Protein AF-A0A7S3UM96-F1 (afdb_monomer_lite)

pLDDT: mean 74.79, std 19.79, range [37.34, 98.06]

Structure (mmCIF, N/CA/C/O backbone):
data_AF-A0A7S3UM96-F1
#
_entry.id   AF-A0A7S3UM96-F1
#
loop_
_atom_site.group_PDB
_atom_site.id
_atom_site.type_symbol
_atom_site.label_atom_id
_atom_site.label_alt_id
_atom_site.label_comp_id
_atom_site.label_asym_id
_atom_site.label_entity_id
_atom_site.label_seq_id
_atom_site.pdbx_PDB_ins_code
_atom_site.Cartn_x
_atom_site.Cartn_y
_atom_site.Cartn_z
_atom_site.occupancy
_atom_site.B_iso_or_equiv
_atom_site.auth_seq_id
_atom_site.auth_comp_id
_atom_site.auth_asym_id
_atom_site.auth_atom_id
_atom_site.pdbx_PDB_model_num
ATOM 1 N N . LEU A 1 1 ? 2.848 7.828 3.012 1.00 68.12 1 LEU A N 1
ATOM 2 C CA . LEU A 1 1 ? 1.501 7.394 2.587 1.00 68.12 1 LEU A CA 1
ATOM 3 C C . LEU A 1 1 ? 0.809 6.607 3.700 1.00 68.12 1 LEU A C 1
ATOM 5 O O . LEU A 1 1 ? -0.073 7.178 4.318 1.00 68.12 1 LEU A O 1
ATOM 9 N N . LEU A 1 2 ? 1.304 5.432 4.119 1.00 83.88 2 LEU A N 1
ATOM 10 C CA . LEU A 1 2 ? 0.701 4.667 5.237 1.00 83.88 2 LEU A CA 1
ATOM 11 C C . LEU A 1 2 ? 0.618 5.413 6.581 1.00 83.88 2 LEU A C 1
ATOM 13 O O . LEU A 1 2 ? -0.346 5.234 7.316 1.00 83.88 2 LEU A O 1
ATOM 17 N N . LYS A 1 3 ? 1.593 6.286 6.880 1.00 81.50 3 LYS A N 1
ATOM 18 C CA . LYS A 1 3 ? 1.591 7.120 8.093 1.00 81.50 3 LYS A CA 1
ATOM 19 C C . LYS A 1 3 ? 0.275 7.897 8.235 1.00 81.50 3 LYS A C 1
ATOM 21 O O . LYS A 1 3 ? -0.296 7.913 9.307 1.00 81.50 3 LYS A O 1
ATOM 26 N N . HIS A 1 4 ? -0.252 8.469 7.155 1.00 78.31 4 HIS A N 1
ATOM 27 C CA . HIS A 1 4 ? -1.483 9.255 7.219 1.00 78.31 4 HIS A CA 1
ATOM 28 C C . HIS A 1 4 ? -2.691 8.419 7.666 1.00 78.31 4 HIS A C 1
ATOM 30 O O . HIS A 1 4 ? -3.431 8.850 8.538 1.00 78.31 4 HIS A O 1
ATOM 36 N N . VAL A 1 5 ? -2.832 7.197 7.141 1.00 83.50 5 VAL A N 1
ATOM 37 C CA . VAL A 1 5 ? -3.940 6.291 7.487 1.00 83.50 5 VAL A CA 1
ATOM 38 C C . VAL A 1 5 ? -3.871 5.855 8.955 1.00 83.50 5 VAL A C 1
ATOM 40 O O . VAL A 1 5 ? -4.886 5.858 9.641 1.00 83.50 5 VAL A O 1
ATOM 43 N N . VAL A 1 6 ? -2.672 5.542 9.465 1.00 83.88 6 VAL A N 1
ATOM 44 C CA . VAL A 1 6 ? -2.489 5.194 10.888 1.00 83.88 6 VAL A CA 1
ATOM 45 C C . VAL A 1 6 ? -2.828 6.379 11.789 1.00 83.88 6 VAL A C 1
ATOM 47 O O . VAL A 1 6 ? -3.555 6.221 12.762 1.00 83.88 6 VAL A O 1
ATOM 50 N N . TYR A 1 7 ? -2.322 7.571 11.463 1.00 83.94 7 TYR A N 1
ATOM 51 C CA . TYR A 1 7 ? -2.589 8.765 12.262 1.00 83.94 7 TYR A CA 1
ATOM 52 C C . TYR A 1 7 ? -4.071 9.114 12.265 1.00 83.94 7 TYR A C 1
ATOM 54 O O . TYR A 1 7 ? -4.608 9.347 13.337 1.00 83.94 7 TYR A O 1
ATOM 62 N N . GLN A 1 8 ? -4.737 9.075 11.107 1.00 80.19 8 GLN A N 1
ATOM 63 C CA . GLN A 1 8 ? -6.181 9.275 11.034 1.00 80.19 8 GLN A CA 1
ATOM 64 C C . GLN A 1 8 ? -6.915 8.305 11.954 1.00 80.19 8 GLN A C 1
ATOM 66 O O . GLN A 1 8 ? -7.746 8.750 12.737 1.00 80.19 8 GLN A O 1
ATOM 71 N N . GLY A 1 9 ? -6.549 7.022 11.935 1.00 79.19 9 GLY A N 1
ATOM 72 C CA . GLY A 1 9 ? -7.135 6.023 12.821 1.00 79.19 9 GLY A CA 1
ATOM 73 C C . GLY A 1 9 ? -6.965 6.325 14.311 1.00 79.19 9 GLY A C 1
ATOM 74 O O . GLY A 1 9 ? -7.928 6.232 15.061 1.00 79.19 9 GLY A O 1
ATOM 75 N N . LEU A 1 10 ? -5.775 6.770 14.723 1.00 78.62 10 LEU A N 1
ATOM 76 C CA . LEU A 1 10 ? -5.482 7.137 16.116 1.00 78.62 10 LEU A CA 1
ATOM 77 C C . LEU A 1 10 ? -6.147 8.450 16.553 1.00 78.62 10 LEU A C 1
ATOM 79 O O . LEU A 1 10 ? -6.445 8.630 17.729 1.00 78.62 10 LEU A O 1
ATOM 83 N N . THR A 1 11 ? -6.347 9.388 15.626 1.00 80.06 11 THR A N 1
ATOM 84 C CA . THR A 1 11 ? -6.968 10.693 15.908 1.00 80.06 11 THR A CA 1
ATOM 85 C C . THR A 1 11 ? -8.480 10.694 15.718 1.00 80.06 11 THR A C 1
ATOM 87 O O . THR A 1 11 ? -9.122 11.696 16.026 1.00 80.06 11 THR A O 1
ATOM 90 N N . THR A 1 12 ? -9.052 9.620 15.162 1.00 77.62 12 THR A N 1
ATOM 91 C CA . THR A 1 12 ? -10.493 9.544 14.921 1.00 77.62 12 THR A CA 1
ATOM 92 C C . THR A 1 12 ? -11.190 9.480 16.276 1.00 77.62 12 THR A C 1
ATOM 94 O O . THR A 1 12 ? -10.949 8.533 17.025 1.00 77.62 12 THR A O 1
ATOM 97 N N . PRO A 1 13 ? -12.031 10.471 16.622 1.00 78.50 13 PRO A N 1
ATOM 98 C CA . PRO A 1 13 ? -12.755 10.440 17.880 1.00 78.50 13 PRO A CA 1
ATOM 99 C C . PRO A 1 13 ? -13.667 9.214 17.911 1.00 78.50 13 PRO A C 1
ATOM 101 O O . PRO A 1 13 ? -14.202 8.797 16.878 1.00 78.50 13 PRO A O 1
ATOM 104 N N . LEU A 1 14 ? -13.860 8.649 19.103 1.00 78.44 14 LEU A N 1
ATOM 105 C CA . LEU A 1 14 ? -14.824 7.572 19.268 1.00 78.44 14 LEU A CA 1
ATOM 106 C C . LEU A 1 14 ? -16.209 8.020 18.783 1.00 78.44 14 LEU A C 1
ATOM 108 O O . LEU A 1 14 ? -16.583 9.184 18.984 1.00 78.44 14 LEU A O 1
ATOM 112 N N . PRO A 1 15 ? -16.989 7.117 18.163 1.00 82.25 15 PRO A N 1
ATOM 113 C CA . PRO A 1 15 ? -18.374 7.423 17.855 1.00 82.25 15 PRO A CA 1
ATOM 114 C C . PRO A 1 15 ? -19.107 7.783 19.151 1.00 82.25 15 PRO A C 1
ATOM 116 O O . PRO A 1 15 ? -18.826 7.218 20.206 1.00 82.25 15 PRO A O 1
ATOM 119 N N . ARG A 1 16 ? -20.054 8.722 19.075 1.00 81.69 16 ARG A N 1
ATOM 120 C CA . ARG A 1 16 ? -20.683 9.370 20.242 1.00 81.69 16 ARG A CA 1
ATOM 121 C C . ARG A 1 16 ? -21.266 8.388 21.268 1.00 81.69 16 ARG A C 1
ATOM 123 O O . ARG A 1 16 ? -21.291 8.694 22.458 1.00 81.69 16 ARG A O 1
ATOM 130 N N . GLN A 1 17 ? -21.733 7.239 20.798 1.00 88.50 17 GLN A N 1
ATOM 131 C CA . GLN A 1 17 ? -22.339 6.177 21.593 1.00 88.50 17 GLN A CA 1
ATOM 132 C C . GLN A 1 17 ? -21.330 5.259 22.310 1.00 88.50 17 GLN A C 1
ATOM 134 O O . GLN A 1 17 ? -21.721 4.586 23.260 1.00 88.50 17 GLN A O 1
ATOM 139 N N . TRP A 1 18 ? -20.046 5.265 21.931 1.00 89.88 18 TRP A N 1
ATOM 140 C CA . TRP A 1 18 ? -18.996 4.446 22.549 1.00 89.88 18 TRP A CA 1
ATOM 141 C C . TRP A 1 18 ? -18.139 5.259 23.520 1.00 89.88 18 TRP A C 1
ATOM 143 O O . TRP A 1 18 ? -17.719 6.374 23.203 1.00 89.88 18 TRP A O 1
ATOM 153 N N . LYS A 1 19 ? -17.811 4.691 24.686 1.00 89.06 19 LYS A N 1
ATOM 154 C CA . LYS A 1 19 ? -16.799 5.268 25.589 1.00 89.06 19 LYS A CA 1
ATOM 155 C C . LYS A 1 19 ? -15.857 4.198 26.136 1.00 89.06 19 LYS A C 1
ATOM 157 O O . LYS A 1 19 ? -16.291 3.060 26.307 1.00 89.06 19 LYS A O 1
ATOM 162 N N . PRO A 1 20 ? -14.596 4.558 26.431 1.00 90.81 20 PRO A N 1
ATOM 163 C CA . PRO A 1 20 ? -13.702 3.691 27.179 1.00 90.81 20 PRO A CA 1
ATOM 164 C C . PRO A 1 20 ? -14.161 3.586 28.640 1.00 90.81 20 PRO A C 1
ATOM 166 O O . PRO A 1 20 ? -14.500 4.589 29.274 1.00 90.81 20 PRO A O 1
ATOM 169 N N . CYS A 1 21 ? -14.152 2.370 29.161 1.00 90.56 21 CYS A N 1
ATOM 170 C CA . CYS A 1 21 ? -14.393 2.017 30.550 1.00 90.56 21 CYS A CA 1
ATOM 171 C C . CYS A 1 21 ? -13.228 1.154 31.043 1.00 90.56 21 CYS A C 1
ATOM 173 O O . CYS A 1 21 ? -12.590 0.464 30.253 1.00 90.56 21 CYS A O 1
ATOM 175 N N . GLU A 1 22 ? -12.945 1.207 32.339 1.00 95.31 22 GLU A N 1
ATOM 176 C CA . GLU A 1 22 ? -11.854 0.455 32.961 1.00 95.31 22 GLU A CA 1
ATOM 177 C C . GLU A 1 22 ? -12.432 -0.685 33.809 1.00 95.31 22 GLU A C 1
ATOM 179 O O . GLU A 1 22 ? -13.438 -0.501 34.505 1.00 95.31 22 GLU A O 1
ATOM 184 N N . THR A 1 23 ? -11.835 -1.872 33.721 1.00 93.25 23 THR A N 1
ATOM 185 C CA . THR A 1 23 ? -12.156 -3.011 34.590 1.00 93.25 23 THR A CA 1
ATOM 186 C C . THR A 1 23 ? -11.472 -2.861 35.952 1.00 93.25 23 THR A C 1
ATOM 188 O O . THR A 1 23 ? -10.605 -2.014 36.145 1.00 93.25 23 THR A O 1
ATOM 191 N N . GLN A 1 24 ? -11.839 -3.700 36.927 1.00 93.19 24 GLN A N 1
ATOM 192 C CA . GLN A 1 24 ? -11.176 -3.706 38.243 1.00 93.19 24 GLN A CA 1
ATOM 193 C C . GLN A 1 24 ? -9.684 -4.065 38.161 1.00 93.19 24 GLN A C 1
ATOM 195 O O . GLN A 1 24 ? -8.915 -3.673 39.035 1.00 93.19 24 GLN A O 1
ATOM 200 N N . ASP A 1 25 ? -9.287 -4.764 37.098 1.00 93.62 25 ASP A N 1
ATOM 201 C CA . ASP A 1 25 ? -7.910 -5.174 36.828 1.00 93.62 25 ASP A CA 1
ATOM 202 C C . ASP A 1 25 ? -7.096 -4.088 36.095 1.00 93.62 25 ASP A C 1
ATOM 204 O O . ASP A 1 25 ? -5.909 -4.276 35.827 1.00 93.62 25 ASP A O 1
ATOM 208 N N . GLY A 1 26 ? -7.714 -2.941 35.781 1.00 92.44 26 GLY A N 1
ATOM 209 C CA . GLY A 1 26 ? -7.080 -1.828 35.070 1.00 92.44 26 GLY A CA 1
ATOM 210 C C . GLY A 1 26 ? -7.083 -1.963 33.544 1.00 92.44 26 GLY A C 1
ATOM 211 O O . GLY A 1 26 ? -6.363 -1.238 32.855 1.00 92.44 26 GLY A O 1
ATOM 212 N N . GLU A 1 27 ? -7.862 -2.893 32.987 1.00 92.25 27 GLU A N 1
ATOM 213 C CA . GLU A 1 27 ? -7.961 -3.081 31.538 1.00 92.25 27 GLU A CA 1
ATOM 214 C C . GLU A 1 27 ? -9.019 -2.152 30.937 1.00 92.25 27 GLU A C 1
ATOM 216 O O . GLU A 1 27 ? -10.114 -1.994 31.477 1.00 92.25 27 GLU A O 1
ATOM 221 N N . ILE A 1 28 ? -8.710 -1.548 29.788 1.00 91.62 28 ILE A N 1
ATOM 222 C CA . ILE A 1 28 ? -9.641 -0.664 29.081 1.00 91.62 28 ILE A CA 1
ATOM 223 C C . ILE A 1 28 ? -10.476 -1.487 28.100 1.00 91.62 28 ILE A C 1
ATOM 225 O O . ILE A 1 28 ? -9.932 -2.167 27.232 1.00 91.62 28 ILE A O 1
ATOM 229 N N . PHE A 1 29 ? -11.796 -1.352 28.189 1.00 91.38 29 PHE A N 1
ATOM 230 C CA . PHE A 1 29 ? -12.755 -1.867 27.215 1.00 91.38 29 PHE A CA 1
ATOM 231 C C . PHE A 1 29 ? -13.662 -0.738 26.715 1.00 91.38 29 PHE A C 1
ATOM 233 O O . PHE A 1 29 ? -13.786 0.310 27.347 1.00 91.38 29 PHE A O 1
ATOM 240 N N . TYR A 1 30 ? -14.312 -0.929 25.573 1.00 91.00 30 TYR A N 1
ATOM 241 C CA . TYR A 1 30 ? -15.216 0.055 24.985 1.00 91.00 30 TYR A CA 1
ATOM 242 C C . TYR A 1 30 ? -16.665 -0.386 25.152 1.00 91.00 30 TYR A C 1
ATOM 244 O O . TYR A 1 30 ? -17.041 -1.482 24.739 1.00 91.00 30 TYR A O 1
ATOM 252 N N . PHE A 1 31 ? -17.492 0.481 25.732 1.00 91.62 31 PHE A N 1
ATOM 253 C CA . PHE A 1 31 ? -18.908 0.217 25.974 1.00 91.62 31 PHE A CA 1
ATOM 254 C C . PHE A 1 31 ? -19.799 1.152 25.158 1.00 91.62 31 PHE A C 1
ATOM 256 O O . PHE A 1 31 ? -19.567 2.366 25.119 1.00 91.62 31 PHE A O 1
ATOM 263 N N . ASN A 1 32 ? -20.826 0.587 24.526 1.00 91.88 32 ASN A N 1
ATOM 264 C CA . ASN A 1 32 ? -21.858 1.310 23.802 1.00 91.88 32 ASN A CA 1
ATOM 265 C C . ASN A 1 32 ? -23.055 1.591 24.721 1.00 91.88 32 ASN A C 1
ATOM 267 O O . ASN A 1 32 ? -23.774 0.679 25.125 1.00 91.88 32 ASN A O 1
ATOM 271 N N . PHE A 1 33 ? -23.303 2.866 25.017 1.00 88.69 33 PHE A N 1
ATOM 272 C CA . PHE A 1 33 ? -24.374 3.286 25.929 1.00 88.69 33 PHE A CA 1
ATOM 273 C C . PHE A 1 33 ? -25.775 3.222 25.314 1.00 88.69 33 PHE A C 1
ATOM 275 O O . PHE A 1 33 ? -26.754 3.284 26.054 1.00 88.69 33 PHE A O 1
ATOM 282 N N . GLU A 1 34 ? -25.888 3.118 23.988 1.00 91.12 34 GLU A N 1
ATOM 283 C CA . GLU A 1 34 ? -27.180 2.980 23.308 1.00 91.12 34 GLU A CA 1
ATOM 284 C C . GLU A 1 34 ? -27.600 1.514 23.174 1.00 91.12 34 GLU A C 1
ATOM 286 O O . GLU A 1 34 ? -28.764 1.195 23.405 1.00 91.12 34 GLU A O 1
ATOM 291 N N . THR A 1 35 ? -26.670 0.619 22.817 1.00 91.69 35 THR A N 1
ATOM 292 C CA . THR A 1 35 ? -26.978 -0.805 22.575 1.00 91.69 35 THR A CA 1
ATOM 293 C C . THR A 1 35 ? -26.715 -1.702 23.782 1.00 91.69 35 THR A C 1
ATOM 295 O O . THR A 1 35 ? -27.259 -2.801 23.852 1.00 91.69 35 THR A O 1
ATOM 298 N N . GLY A 1 36 ? -25.900 -1.248 24.738 1.00 91.94 36 GLY A N 1
ATOM 299 C CA . GLY A 1 36 ? -25.444 -2.060 25.865 1.00 91.94 36 GLY A CA 1
ATOM 300 C C . GLY A 1 36 ? -24.339 -3.059 25.506 1.00 91.94 36 GLY A C 1
ATOM 301 O O . GLY A 1 36 ? -24.046 -3.953 26.297 1.00 91.94 36 GLY A O 1
ATOM 302 N N . GLU A 1 37 ? -23.735 -2.944 24.321 1.00 91.81 37 GLU A N 1
ATOM 303 C CA . GLU A 1 37 ? -22.655 -3.826 23.874 1.00 91.81 37 GLU A CA 1
ATOM 304 C C . GLU A 1 37 ? -21.295 -3.397 24.436 1.00 91.81 37 GLU A C 1
ATOM 306 O O . GLU A 1 37 ? -20.996 -2.209 24.559 1.00 91.81 37 GLU A O 1
ATOM 311 N N . SER A 1 38 ? -20.432 -4.371 24.720 1.00 92.50 38 SER A N 1
ATOM 312 C CA . SER A 1 38 ? -19.044 -4.154 25.134 1.00 92.50 38 SER A CA 1
ATOM 313 C C . SER A 1 38 ? -18.087 -4.855 24.178 1.00 92.50 38 SER A C 1
ATOM 315 O O . SER A 1 38 ? -18.280 -6.033 23.872 1.00 92.50 38 SER A O 1
ATOM 317 N N . ILE A 1 39 ? -17.033 -4.164 23.757 1.00 92.12 39 ILE A N 1
ATOM 318 C CA . ILE A 1 39 ? -15.970 -4.710 22.910 1.00 92.12 39 ILE A CA 1
ATOM 319 C C . ILE A 1 39 ? -14.601 -4.375 23.501 1.00 92.12 39 ILE A C 1
ATOM 321 O O . ILE A 1 39 ? -14.431 -3.365 24.179 1.00 92.12 39 ILE A O 1
ATOM 325 N N . TRP A 1 40 ? -13.623 -5.232 23.234 1.00 90.56 40 TRP A N 1
ATOM 326 C CA . TRP A 1 40 ? -12.246 -5.059 23.705 1.00 90.56 40 TRP A CA 1
ATOM 327 C C . TRP A 1 40 ? -11.384 -4.274 22.711 1.00 90.56 40 TRP A C 1
ATOM 329 O O . TRP A 1 40 ? -10.520 -3.502 23.110 1.00 90.56 40 TRP A O 1
ATOM 339 N N . ASP A 1 41 ? -11.652 -4.431 21.414 1.00 86.75 41 ASP A N 1
ATOM 340 C CA . ASP A 1 41 ? -11.007 -3.659 20.352 1.00 86.75 41 ASP A CA 1
ATOM 341 C C . ASP A 1 41 ? -11.696 -2.302 20.152 1.00 86.75 41 ASP A C 1
ATOM 343 O O . ASP A 1 41 ? -12.894 -2.155 20.394 1.00 86.75 41 ASP A O 1
ATOM 347 N N . HIS A 1 42 ? -10.970 -1.301 19.648 1.00 82.25 42 HIS A N 1
ATOM 348 C CA . HIS A 1 42 ? -11.572 -0.004 19.344 1.00 82.25 42 HIS A CA 1
ATOM 349 C C . HIS A 1 42 ? -12.587 -0.144 18.188 1.00 82.25 42 HIS A C 1
ATOM 351 O O . HIS A 1 42 ? -12.278 -0.780 17.176 1.00 82.25 42 HIS A O 1
ATOM 357 N N . PRO A 1 43 ? -13.782 0.477 18.260 1.00 83.38 43 PRO A N 1
ATOM 358 C CA . PRO A 1 43 ? -14.852 0.270 17.274 1.00 83.38 43 PRO A CA 1
ATOM 359 C C . PRO A 1 43 ? -14.445 0.617 15.831 1.00 83.38 43 PRO A C 1
ATOM 361 O O . PRO A 1 43 ? -14.969 0.037 14.883 1.00 83.38 43 PRO A O 1
ATOM 364 N N . ASN A 1 44 ? -13.463 1.507 15.652 1.00 83.19 44 ASN A N 1
ATOM 365 C CA . ASN A 1 44 ? -12.961 1.896 14.329 1.00 83.19 44 ASN A CA 1
ATOM 366 C C . ASN A 1 44 ? -11.738 1.077 13.863 1.00 83.19 44 ASN A C 1
ATOM 368 O O . ASN A 1 44 ? -11.266 1.274 12.742 1.00 83.19 44 ASN A O 1
ATOM 372 N N . ASP A 1 45 ? -11.202 0.156 14.673 1.00 84.44 45 ASP A N 1
ATOM 373 C CA . ASP A 1 45 ? -9.971 -0.577 14.331 1.00 84.44 45 ASP A CA 1
ATOM 374 C C . ASP A 1 45 ? -10.117 -1.429 13.074 1.00 84.44 45 ASP A C 1
ATOM 376 O O . ASP A 1 45 ? -9.182 -1.526 12.275 1.00 84.44 45 ASP A O 1
ATOM 380 N N . LEU A 1 46 ? -11.290 -2.031 12.865 1.00 84.25 46 LEU A N 1
ATOM 381 C CA . LEU A 1 46 ? -11.571 -2.817 11.663 1.00 84.25 46 LEU A CA 1
ATOM 382 C C . LEU A 1 46 ? -11.494 -1.953 10.399 1.00 84.25 46 LEU A C 1
ATOM 384 O O . LEU A 1 46 ? -10.882 -2.356 9.406 1.00 84.25 46 LEU A O 1
ATOM 388 N N . GLU A 1 47 ? -12.050 -0.744 10.444 1.00 85.50 47 GLU A N 1
ATOM 389 C CA . GLU A 1 47 ? -12.029 0.187 9.316 1.00 85.50 47 GLU A CA 1
ATOM 390 C C . GLU A 1 47 ? -10.613 0.704 9.036 1.00 85.50 47 GLU A C 1
ATOM 392 O O . GLU A 1 47 ? -10.183 0.780 7.876 1.00 85.50 47 GLU A O 1
ATOM 397 N N . ILE A 1 48 ? -9.850 1.002 10.089 1.00 85.69 48 ILE A N 1
ATOM 398 C CA . ILE A 1 48 ? -8.455 1.439 9.977 1.00 85.69 48 ILE A CA 1
ATOM 399 C C . ILE A 1 48 ? -7.610 0.321 9.360 1.00 85.69 48 ILE A C 1
ATOM 401 O O . ILE A 1 48 ? -6.878 0.567 8.398 1.00 85.69 48 ILE A O 1
ATOM 405 N N . LYS A 1 49 ? -7.752 -0.924 9.837 1.00 87.88 49 LYS A N 1
ATOM 406 C CA . LYS A 1 49 ? -7.071 -2.104 9.273 1.00 87.88 49 LYS A CA 1
ATOM 407 C C . LYS A 1 49 ? -7.420 -2.294 7.793 1.00 87.88 49 LYS A C 1
ATOM 409 O O . LYS A 1 49 ? -6.515 -2.460 6.973 1.00 87.88 49 LYS A O 1
ATOM 414 N N . ALA A 1 50 ? -8.698 -2.192 7.426 1.00 90.06 50 ALA A N 1
ATOM 415 C CA . ALA A 1 50 ? -9.138 -2.297 6.034 1.00 90.06 50 ALA A CA 1
ATOM 416 C C . ALA A 1 50 ? -8.580 -1.166 5.150 1.00 90.06 50 ALA A C 1
ATOM 418 O O . ALA A 1 50 ? -8.201 -1.391 3.998 1.00 90.06 50 ALA A O 1
ATOM 419 N N . SER A 1 51 ? -8.508 0.058 5.673 1.00 88.88 51 SER A N 1
ATOM 420 C CA . SER A 1 51 ? -7.919 1.209 4.975 1.00 88.88 51 SER A CA 1
ATOM 421 C C . SER A 1 51 ? -6.410 1.049 4.781 1.00 88.88 51 SER A C 1
ATOM 423 O O . SER A 1 51 ? -5.892 1.329 3.699 1.00 88.88 51 SER A O 1
ATOM 425 N N . LEU A 1 52 ? -5.706 0.531 5.792 1.00 90.75 52 LEU A N 1
ATOM 426 C CA . LEU A 1 52 ? -4.278 0.228 5.707 1.00 90.75 52 LEU A CA 1
ATOM 427 C C . LEU A 1 52 ? -3.988 -0.852 4.671 1.00 90.75 52 LEU A C 1
ATOM 429 O O . LEU A 1 52 ? -3.026 -0.719 3.915 1.00 90.75 52 LEU A O 1
ATOM 433 N N . GLU A 1 53 ? -4.800 -1.904 4.617 1.00 92.31 53 GLU A N 1
ATOM 434 C CA . GLU A 1 53 ? -4.593 -2.980 3.652 1.00 92.31 53 GLU A CA 1
ATOM 435 C C . GLU A 1 53 ? -4.843 -2.508 2.216 1.00 92.31 53 GLU A C 1
ATOM 437 O O . GLU A 1 53 ? -4.019 -2.772 1.337 1.00 92.31 53 GLU A O 1
ATOM 442 N N . ARG A 1 54 ? -5.894 -1.708 1.992 1.00 93.50 54 ARG A N 1
ATOM 443 C CA . ARG A 1 54 ? -6.130 -1.047 0.698 1.00 93.50 54 ARG A CA 1
ATOM 444 C C . ARG A 1 54 ? -4.935 -0.196 0.280 1.00 93.50 54 ARG A C 1
ATOM 446 O O . ARG A 1 54 ? -4.432 -0.361 -0.827 1.00 93.50 54 ARG A O 1
ATOM 453 N N . GLU A 1 55 ? -4.427 0.651 1.170 1.00 93.31 55 GLU A N 1
ATOM 454 C CA . GLU A 1 55 ? -3.276 1.509 0.865 1.00 93.31 55 GLU A CA 1
ATOM 455 C C . GLU A 1 55 ? -1.981 0.703 0.641 1.00 93.31 55 GLU A C 1
ATOM 457 O O . GLU A 1 55 ? -1.134 1.048 -0.184 1.00 93.31 55 GLU A O 1
ATOM 462 N N . ARG A 1 56 ? -1.803 -0.428 1.330 1.00 94.19 56 ARG A N 1
ATOM 463 C CA . ARG A 1 56 ? -0.689 -1.347 1.047 1.00 94.19 56 ARG A CA 1
ATOM 464 C C . ARG A 1 56 ? -0.820 -1.987 -0.328 1.00 94.19 56 ARG A C 1
ATOM 466 O O . ARG A 1 56 ? 0.204 -2.205 -0.982 1.00 94.19 56 ARG A O 1
ATOM 473 N N . GLN A 1 57 ? -2.038 -2.322 -0.743 1.00 95.81 57 GLN A N 1
ATOM 474 C CA . GLN A 1 57 ? -2.299 -2.907 -2.050 1.00 95.81 57 GLN A CA 1
ATOM 475 C C . GLN A 1 57 ? -2.049 -1.889 -3.169 1.00 95.81 57 GLN A C 1
ATOM 477 O O . GLN A 1 57 ? -1.303 -2.197 -4.095 1.00 95.81 57 GLN A O 1
ATOM 482 N N . THR A 1 58 ? -2.522 -0.645 -3.034 1.00 95.50 58 THR A N 1
ATOM 483 C CA . THR A 1 58 ? -2.262 0.418 -4.027 1.00 95.50 58 THR A CA 1
ATOM 484 C C . THR A 1 58 ? -0.763 0.673 -4.212 1.00 95.50 58 THR A C 1
ATOM 486 O O . THR A 1 58 ? -0.280 0.795 -5.341 1.00 95.50 58 THR A O 1
ATOM 489 N N . ILE A 1 59 ? 0.012 0.690 -3.120 1.00 95.38 59 ILE A N 1
ATOM 490 C CA . ILE A 1 59 ? 1.475 0.829 -3.177 1.00 95.38 59 ILE A CA 1
ATOM 491 C C . ILE A 1 59 ? 2.121 -0.367 -3.892 1.00 95.38 59 ILE A C 1
ATOM 493 O O . ILE A 1 59 ? 3.049 -0.174 -4.686 1.00 95.38 59 ILE A O 1
ATOM 497 N N . ARG A 1 60 ? 1.661 -1.596 -3.616 1.00 96.06 60 ARG A N 1
ATOM 498 C CA . ARG A 1 60 ? 2.139 -2.813 -4.294 1.00 96.06 60 ARG A CA 1
ATOM 499 C C . ARG A 1 60 ? 1.861 -2.757 -5.794 1.00 96.06 60 ARG A C 1
ATOM 501 O O . ARG A 1 60 ? 2.793 -2.949 -6.576 1.00 96.06 60 ARG A O 1
ATOM 508 N N . ASP A 1 61 ? 0.638 -2.419 -6.180 1.00 96.81 61 ASP A N 1
ATOM 509 C CA . ASP A 1 61 ? 0.212 -2.353 -7.579 1.00 96.81 61 ASP A CA 1
ATOM 510 C C . ASP A 1 61 ? 0.979 -1.275 -8.347 1.00 96.81 61 ASP A C 1
ATOM 512 O O . ASP A 1 61 ? 1.489 -1.531 -9.440 1.00 96.81 61 ASP A O 1
ATOM 516 N N . ARG A 1 62 ? 1.167 -0.092 -7.745 1.00 96.38 62 ARG A N 1
ATOM 517 C CA . ARG A 1 62 ? 1.952 0.988 -8.358 1.00 96.38 62 ARG A CA 1
ATOM 518 C C . ARG A 1 62 ? 3.395 0.562 -8.619 1.00 96.38 62 ARG A C 1
ATOM 520 O O . ARG A 1 62 ? 3.907 0.764 -9.718 1.00 96.38 62 ARG A O 1
ATOM 527 N N . ARG A 1 63 ? 4.039 -0.076 -7.635 1.00 96.94 63 ARG A N 1
ATOM 528 C CA . ARG A 1 63 ? 5.408 -0.603 -7.781 1.00 96.94 63 ARG A CA 1
ATOM 529 C C . ARG A 1 63 ? 5.486 -1.702 -8.840 1.00 96.94 63 ARG A C 1
ATOM 531 O O . ARG A 1 63 ? 6.464 -1.762 -9.584 1.00 96.94 63 ARG A O 1
ATOM 538 N N . ALA A 1 64 ? 4.487 -2.580 -8.912 1.00 97.69 64 ALA A N 1
ATOM 539 C CA . ALA A 1 64 ? 4.427 -3.620 -9.934 1.00 97.69 64 ALA A CA 1
ATOM 540 C C . ALA A 1 64 ? 4.297 -3.010 -11.339 1.00 97.69 64 ALA A C 1
ATOM 542 O O . ALA A 1 64 ? 5.028 -3.400 -12.249 1.00 97.69 64 ALA A O 1
ATOM 543 N N . GLU A 1 65 ? 3.436 -2.008 -11.510 1.00 98.06 65 GLU A N 1
ATOM 544 C CA . GLU A 1 65 ? 3.255 -1.312 -12.785 1.00 98.06 65 GLU A CA 1
ATOM 545 C C . GLU A 1 65 ? 4.514 -0.541 -13.216 1.00 98.06 65 GLU A C 1
ATOM 547 O O . GLU A 1 65 ? 4.918 -0.609 -14.378 1.00 98.06 65 GLU A O 1
ATOM 552 N N . GLU A 1 66 ? 5.192 0.136 -12.287 1.00 97.94 66 GLU A N 1
ATOM 553 C CA . GLU A 1 66 ? 6.486 0.786 -12.541 1.00 97.94 66 GLU A CA 1
ATOM 554 C C . GLU A 1 66 ? 7.533 -0.222 -13.042 1.00 97.94 66 GLU A C 1
ATOM 556 O O . GLU A 1 66 ? 8.167 0.012 -14.077 1.00 97.94 66 GLU A O 1
ATOM 561 N N . LYS A 1 67 ? 7.647 -1.386 -12.387 1.00 97.69 67 LYS A N 1
ATOM 562 C CA . LYS A 1 67 ? 8.537 -2.475 -12.827 1.00 97.69 67 LYS A CA 1
ATOM 563 C C . LYS A 1 67 ? 8.177 -2.989 -14.222 1.00 97.69 67 LYS A C 1
ATOM 565 O O . LYS A 1 67 ? 9.067 -3.182 -15.050 1.00 97.69 67 LYS A O 1
ATOM 570 N N . ARG A 1 68 ? 6.887 -3.171 -14.528 1.00 98.00 68 ARG A N 1
ATOM 571 C CA . ARG A 1 68 ? 6.423 -3.602 -15.864 1.00 98.00 68 ARG A CA 1
ATOM 572 C C . ARG A 1 68 ? 6.772 -2.573 -16.937 1.00 98.00 68 ARG A C 1
ATOM 574 O O . ARG A 1 68 ? 7.255 -2.944 -18.009 1.00 98.00 68 ARG A O 1
ATOM 581 N N . LYS A 1 69 ? 6.580 -1.281 -16.653 1.00 97.19 69 LYS A N 1
ATOM 582 C CA . LYS A 1 69 ? 6.959 -0.182 -17.556 1.00 97.19 69 LYS A CA 1
ATOM 583 C C . LYS A 1 69 ? 8.464 -0.149 -17.797 1.00 97.19 69 LYS A C 1
ATOM 585 O O . LYS A 1 69 ? 8.873 -0.009 -18.951 1.00 97.19 69 LYS A O 1
ATOM 590 N N . GLN A 1 70 ? 9.268 -0.305 -16.748 1.00 95.88 70 GLN A N 1
ATOM 591 C CA . GLN A 1 70 ? 10.724 -0.374 -16.854 1.00 95.88 70 GLN A CA 1
ATOM 592 C C . GLN A 1 70 ? 11.156 -1.559 -17.721 1.00 95.88 70 GLN A C 1
ATOM 594 O O . GLN A 1 70 ? 11.839 -1.353 -18.722 1.00 95.88 70 GLN A O 1
ATOM 599 N N . HIS A 1 71 ? 10.664 -2.764 -17.427 1.00 96.19 71 HIS A N 1
ATOM 600 C CA . HIS A 1 71 ? 10.978 -3.963 -18.205 1.00 96.19 71 HIS A CA 1
ATOM 601 C C . HIS A 1 71 ? 10.564 -3.828 -19.680 1.00 96.19 71 HIS A C 1
ATOM 603 O O . HIS A 1 71 ? 11.302 -4.208 -20.586 1.00 96.19 71 HIS A O 1
ATOM 609 N N . ARG A 1 72 ? 9.402 -3.221 -19.962 1.00 95.06 72 ARG A N 1
ATOM 610 C CA . ARG A 1 72 ? 8.958 -2.947 -21.339 1.00 95.06 72 ARG A CA 1
ATOM 611 C C . ARG A 1 72 ? 9.882 -1.966 -22.064 1.00 95.06 72 ARG A C 1
ATOM 613 O O . ARG A 1 72 ? 10.117 -2.147 -23.258 1.00 95.06 72 ARG A O 1
ATOM 620 N N . ARG A 1 73 ? 10.370 -0.922 -21.384 1.00 91.62 73 ARG A N 1
ATOM 621 C CA . ARG A 1 73 ? 11.353 0.020 -21.949 1.00 91.62 73 ARG A CA 1
ATOM 622 C C . ARG A 1 73 ? 12.662 -0.700 -22.247 1.00 91.62 73 ARG A C 1
ATOM 624 O O . ARG A 1 73 ? 13.128 -0.639 -23.378 1.00 91.62 73 ARG A O 1
ATOM 631 N N . GLU A 1 74 ? 13.187 -1.449 -21.286 1.00 89.00 74 GLU A N 1
ATOM 632 C CA . GLU A 1 74 ? 14.413 -2.234 -21.437 1.00 89.00 74 GLU A CA 1
ATOM 633 C C . GLU A 1 74 ? 14.317 -3.225 -22.602 1.00 89.00 74 GLU A C 1
ATOM 635 O O . GLU A 1 74 ? 15.164 -3.225 -23.488 1.00 89.00 74 GLU A O 1
ATOM 640 N N . ARG A 1 75 ? 13.216 -3.976 -22.707 1.00 91.31 75 ARG A N 1
ATOM 641 C CA . ARG A 1 75 ? 12.970 -4.868 -23.847 1.00 91.31 75 ARG A CA 1
ATOM 642 C C . ARG A 1 75 ? 12.927 -4.154 -25.197 1.00 91.31 75 ARG A C 1
ATOM 644 O O . ARG A 1 75 ? 13.333 -4.742 -26.197 1.00 91.31 75 ARG A O 1
ATOM 651 N N . ARG A 1 76 ? 12.415 -2.921 -25.252 1.00 86.75 76 ARG A N 1
ATOM 652 C CA . ARG A 1 76 ? 12.446 -2.102 -26.476 1.00 86.75 76 ARG A CA 1
ATOM 653 C C . ARG A 1 76 ? 13.873 -1.687 -26.815 1.00 86.75 76 ARG A C 1
ATOM 655 O O . ARG A 1 76 ? 14.247 -1.809 -27.976 1.00 86.75 76 ARG A O 1
ATOM 662 N N . HIS A 1 77 ? 14.658 -1.269 -25.821 1.00 82.19 77 HIS A N 1
ATOM 663 C CA . HIS A 1 77 ? 16.071 -0.936 -26.008 1.00 82.19 77 HIS A CA 1
ATOM 664 C C . HIS A 1 77 ? 16.882 -2.151 -26.470 1.00 82.19 77 HIS A C 1
ATOM 666 O O . HIS A 1 77 ? 17.589 -2.047 -27.464 1.00 82.19 77 HIS A O 1
ATOM 672 N N . LEU A 1 78 ? 16.709 -3.317 -25.838 1.00 82.00 78 LEU A N 1
ATOM 673 C CA . LEU A 1 78 ? 17.373 -4.560 -26.244 1.00 82.00 78 LEU A CA 1
ATOM 674 C C . LEU A 1 78 ? 16.977 -4.987 -27.663 1.00 82.00 78 LEU A C 1
ATOM 676 O O . LEU A 1 78 ? 17.837 -5.375 -28.447 1.00 82.00 78 LEU A O 1
ATOM 680 N N . ARG A 1 79 ? 15.691 -4.877 -28.029 1.00 83.88 79 ARG A N 1
ATOM 681 C CA . ARG A 1 79 ? 15.232 -5.178 -29.395 1.00 83.88 79 ARG A CA 1
ATOM 682 C C . ARG A 1 79 ? 15.832 -4.216 -30.420 1.00 83.88 79 ARG A C 1
ATOM 684 O O . ARG A 1 79 ? 16.245 -4.667 -31.480 1.00 83.88 79 ARG A O 1
ATOM 691 N N . ALA A 1 80 ? 15.877 -2.919 -30.114 1.00 79.06 80 ALA A N 1
ATOM 692 C CA . ALA A 1 80 ? 16.518 -1.934 -30.978 1.00 79.06 80 ALA A CA 1
ATOM 693 C C . ALA A 1 80 ? 18.012 -2.247 -31.133 1.00 79.06 80 ALA A C 1
ATOM 695 O O . ALA A 1 80 ? 18.477 -2.361 -32.258 1.00 79.06 80 ALA A O 1
ATOM 696 N N . ALA A 1 81 ? 18.733 -2.490 -30.034 1.00 77.19 81 ALA A N 1
ATOM 697 C CA . ALA A 1 81 ? 20.150 -2.851 -30.055 1.00 77.19 81 ALA A CA 1
ATOM 698 C C . ALA A 1 81 ? 20.426 -4.114 -30.889 1.00 77.19 81 ALA A C 1
ATOM 700 O O . ALA A 1 81 ? 21.362 -4.123 -31.683 1.00 77.19 81 ALA A O 1
ATOM 701 N N . ALA A 1 82 ? 19.588 -5.148 -30.770 1.00 77.38 82 ALA A N 1
ATOM 702 C CA . ALA A 1 82 ? 19.713 -6.364 -31.572 1.00 77.38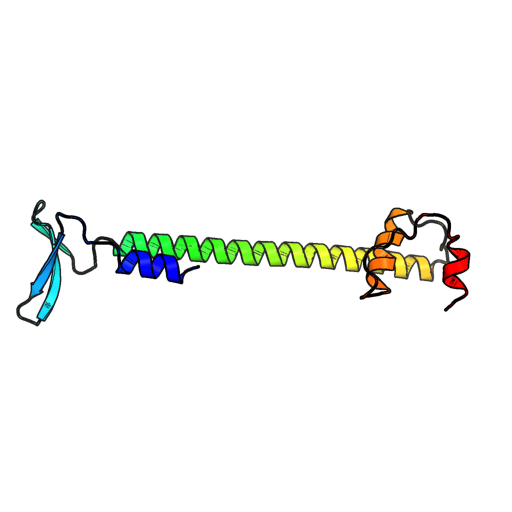 82 ALA A CA 1
ATOM 703 C C . ALA A 1 82 ? 19.593 -6.088 -33.082 1.00 77.38 82 ALA A C 1
ATOM 705 O O . ALA A 1 82 ? 20.393 -6.602 -33.855 1.00 77.38 82 ALA A O 1
ATOM 706 N N . ILE A 1 83 ? 18.650 -5.231 -33.493 1.00 77.38 83 ILE A N 1
ATOM 707 C CA . ILE A 1 83 ? 18.494 -4.817 -34.900 1.00 77.38 83 ILE A CA 1
ATOM 708 C C . ILE A 1 83 ? 19.754 -4.094 -35.409 1.00 77.38 83 ILE A C 1
ATOM 710 O O . ILE A 1 83 ? 20.155 -4.291 -36.552 1.00 77.38 83 ILE A O 1
ATOM 714 N N . LEU A 1 84 ? 20.405 -3.280 -34.570 1.00 70.12 84 LEU A N 1
ATOM 715 C CA . LEU A 1 84 ? 21.645 -2.585 -34.948 1.00 70.12 84 LEU A CA 1
ATOM 716 C C . LEU A 1 84 ? 22.824 -3.535 -35.122 1.00 70.12 84 LEU A C 1
ATOM 718 O O . LEU A 1 84 ? 23.614 -3.369 -36.050 1.00 70.12 84 LEU A O 1
ATOM 722 N N . LEU A 1 85 ? 22.956 -4.502 -34.213 1.00 72.56 85 LEU A N 1
ATOM 723 C CA . LEU A 1 85 ? 24.011 -5.509 -34.282 1.00 72.56 85 LEU A CA 1
ATOM 724 C C . LEU A 1 85 ? 23.867 -6.362 -35.545 1.00 72.56 85 LEU A C 1
ATOM 726 O O . LEU A 1 85 ? 24.865 -6.598 -36.223 1.00 72.56 85 LEU A O 1
ATOM 730 N N . 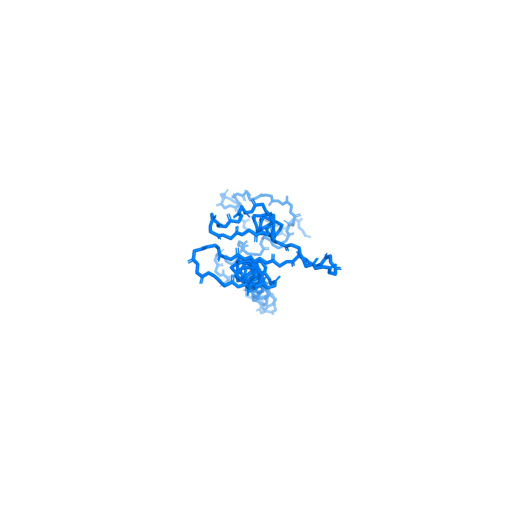ASP A 1 86 ? 22.635 -6.750 -35.885 1.00 72.62 86 ASP A N 1
ATOM 731 C CA . ASP A 1 86 ? 22.327 -7.472 -37.121 1.00 72.62 86 ASP A CA 1
ATOM 732 C C . ASP A 1 86 ? 22.720 -6.643 -38.353 1.00 72.62 86 ASP A C 1
ATOM 734 O O . ASP A 1 86 ? 23.594 -7.057 -39.109 1.00 72.62 86 ASP A O 1
ATOM 738 N N . ALA A 1 87 ? 22.217 -5.411 -38.484 1.00 64.38 87 ALA A N 1
ATOM 739 C CA . ALA A 1 87 ? 22.509 -4.551 -39.635 1.00 64.38 87 ALA A CA 1
ATOM 740 C C . ALA A 1 87 ? 24.006 -4.240 -39.832 1.00 64.38 87 ALA A C 1
ATOM 742 O O . ALA A 1 87 ? 24.464 -4.137 -40.974 1.00 64.38 87 ALA A O 1
ATOM 743 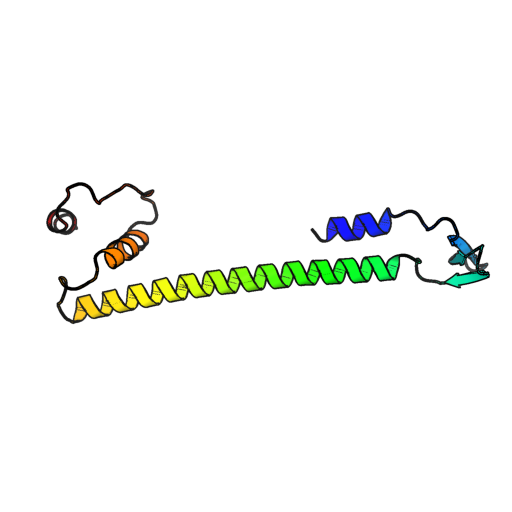N N . ARG A 1 88 ? 24.781 -4.134 -38.740 1.00 58.84 88 ARG A N 1
ATOM 744 C CA . ARG A 1 88 ? 26.248 -3.996 -38.795 1.00 58.84 88 ARG A CA 1
ATOM 74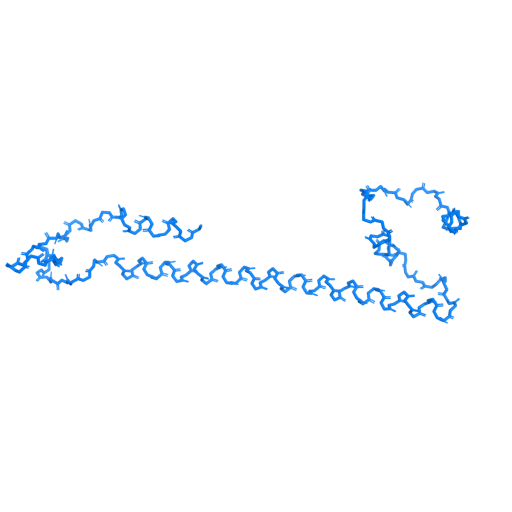5 C C . ARG A 1 88 ? 26.919 -5.246 -39.373 1.00 58.84 88 ARG A C 1
ATOM 747 O O . ARG A 1 88 ? 27.926 -5.123 -40.063 1.00 58.84 88 ARG A O 1
ATOM 754 N N . SER A 1 89 ? 26.385 -6.432 -39.088 1.00 55.97 89 SER A N 1
ATOM 755 C CA . SER A 1 89 ? 26.937 -7.705 -39.566 1.00 55.97 89 SER A CA 1
ATOM 756 C C . SER A 1 89 ? 26.606 -7.988 -41.036 1.00 55.97 89 SER A C 1
ATOM 758 O O . SER A 1 89 ? 27.431 -8.556 -41.748 1.00 55.97 89 SER A O 1
ATOM 760 N N . THR A 1 90 ? 25.444 -7.533 -41.517 1.00 59.75 90 THR A N 1
ATOM 761 C CA . THR A 1 90 ? 24.953 -7.804 -42.881 1.00 59.75 90 THR A CA 1
ATOM 762 C C . THR A 1 90 ? 25.433 -6.786 -43.923 1.00 59.75 90 THR A C 1
ATOM 764 O O . THR A 1 90 ? 25.145 -6.944 -45.107 1.00 59.75 90 THR A O 1
ATOM 767 N N . GLY A 1 91 ? 26.125 -5.713 -43.515 1.00 55.41 91 GLY A N 1
ATOM 768 C CA . GLY A 1 91 ? 26.613 -4.659 -44.418 1.00 55.41 91 GLY A CA 1
ATOM 769 C C . GLY A 1 91 ? 25.510 -3.805 -45.068 1.00 55.41 91 GLY A C 1
ATOM 770 O O . GLY A 1 91 ? 25.798 -2.971 -45.924 1.00 55.41 91 GLY A O 1
ATOM 771 N N . GLN A 1 92 ? 24.247 -3.967 -44.658 1.00 54.75 92 GLN A N 1
ATOM 772 C CA . GLN A 1 92 ? 23.092 -3.219 -45.166 1.00 54.75 92 GLN A CA 1
ATOM 773 C C . GLN A 1 92 ? 22.831 -1.960 -44.323 1.00 54.75 92 GLN A C 1
ATOM 775 O O . GLN A 1 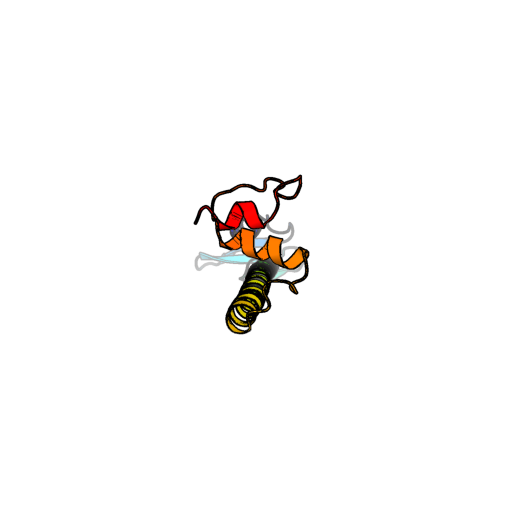92 ? 21.776 -1.793 -43.715 1.00 54.75 92 GLN A O 1
ATOM 780 N N . HIS A 1 93 ? 23.795 -1.040 -44.280 1.00 50.44 93 HIS A N 1
ATOM 781 C CA . HIS A 1 93 ? 23.684 0.207 -43.507 1.00 50.44 93 HIS A CA 1
ATOM 782 C C . HIS A 1 93 ? 22.591 1.183 -44.015 1.00 50.44 93 HIS A C 1
ATOM 784 O O . HIS A 1 93 ? 22.236 2.120 -43.304 1.00 50.44 93 HIS A O 1
ATOM 790 N N . GLY A 1 94 ? 22.038 0.971 -45.218 1.00 52.84 94 GLY A N 1
ATOM 791 C CA . GLY A 1 94 ? 21.120 1.902 -45.895 1.00 52.84 94 GLY A CA 1
ATOM 792 C C . GLY A 1 94 ? 19.614 1.607 -45.806 1.00 52.84 94 GLY A C 1
ATOM 793 O O . GLY A 1 94 ? 18.844 2.325 -46.433 1.00 52.84 94 GLY A O 1
ATOM 794 N N . LEU A 1 95 ? 19.173 0.566 -45.085 1.00 55.12 95 LEU A N 1
ATOM 795 C CA . LEU A 1 95 ? 17.774 0.080 -45.140 1.00 55.12 95 LEU A CA 1
ATOM 796 C C . LEU A 1 95 ? 16.973 0.227 -43.839 1.00 55.12 95 LEU A C 1
ATOM 798 O O . LEU A 1 95 ? 15.829 -0.220 -43.756 1.00 55.12 95 LEU A O 1
ATOM 802 N N . LEU A 1 96 ? 17.544 0.845 -42.810 1.00 56.50 96 LEU A N 1
ATOM 803 C CA . LEU A 1 96 ? 16.850 1.008 -41.537 1.00 56.50 96 LEU A CA 1
ATOM 804 C C . LEU A 1 96 ? 15.889 2.211 -41.594 1.00 56.50 96 LEU A C 1
ATOM 806 O O . LEU A 1 96 ? 16.285 3.285 -42.052 1.00 56.50 96 LEU A O 1
ATOM 810 N N . PRO A 1 97 ? 14.629 2.060 -41.135 1.00 60.81 97 PRO A N 1
ATOM 811 C CA . PRO A 1 97 ? 13.649 3.143 -41.137 1.00 60.81 97 PRO A CA 1
ATOM 812 C C . PRO A 1 97 ? 14.180 4.402 -40.426 1.00 60.81 97 PRO A C 1
ATOM 814 O O . PRO A 1 97 ? 14.842 4.267 -39.392 1.00 60.81 97 PRO A O 1
ATOM 817 N N . PRO A 1 98 ? 13.871 5.627 -40.886 1.00 57.38 98 PRO A N 1
ATOM 818 C CA . PRO A 1 98 ? 14.402 6.861 -40.289 1.00 57.38 98 PRO A CA 1
ATOM 819 C C . PRO A 1 98 ? 14.105 7.018 -38.786 1.00 57.38 98 PRO A C 1
ATOM 821 O O . PRO A 1 98 ? 14.908 7.579 -38.038 1.00 57.38 98 PRO A O 1
ATOM 824 N N . GLU A 1 99 ? 12.981 6.477 -38.302 1.00 53.59 99 GLU A N 1
ATOM 825 C CA . GLU A 1 99 ? 12.638 6.467 -36.869 1.00 53.59 99 GLU A CA 1
ATOM 826 C C . GLU A 1 99 ? 13.572 5.610 -36.002 1.00 53.59 99 GLU A C 1
ATOM 828 O O . GLU A 1 99 ? 13.676 5.830 -34.790 1.00 53.59 99 GLU A O 1
ATOM 833 N N . THR A 1 100 ? 14.303 4.675 -36.607 1.00 60.53 100 THR A N 1
ATOM 834 C CA . THR A 1 100 ? 15.259 3.821 -35.899 1.00 60.53 100 THR A CA 1
ATOM 835 C C . THR A 1 100 ? 16.457 4.644 -35.416 1.00 60.53 100 THR A C 1
ATOM 837 O O . THR A 1 100 ? 16.938 4.414 -34.306 1.00 60.53 100 THR A O 1
ATOM 840 N N . TRP A 1 101 ? 16.880 5.675 -36.166 1.00 57.41 101 TRP A N 1
ATOM 841 C CA . TRP A 1 101 ? 18.080 6.480 -35.860 1.00 57.41 101 TRP A CA 1
ATOM 842 C C . TRP A 1 101 ? 17.919 7.323 -34.597 1.00 57.41 101 TRP A C 1
ATOM 844 O O . TRP A 1 101 ? 18.858 7.467 -33.814 1.00 57.41 101 TRP A O 1
ATOM 854 N N . ARG A 1 102 ? 16.695 7.790 -34.325 1.00 57.56 102 ARG A N 1
ATOM 855 C CA . ARG A 1 102 ? 16.358 8.503 -33.081 1.00 57.56 102 ARG A CA 1
ATOM 856 C C . ARG A 1 102 ? 16.589 7.646 -31.834 1.00 57.56 102 ARG A C 1
ATOM 858 O O . ARG A 1 102 ? 16.959 8.172 -30.790 1.00 57.56 102 ARG A O 1
ATOM 865 N N . THR A 1 103 ? 16.398 6.331 -31.942 1.00 55.72 103 THR A N 1
ATOM 866 C CA . THR A 1 103 ? 16.614 5.396 -30.826 1.00 55.72 103 THR A CA 1
ATOM 867 C C . THR A 1 103 ? 18.102 5.083 -30.626 1.00 55.72 103 THR A C 1
ATOM 869 O O . THR A 1 103 ? 18.529 4.902 -29.489 1.00 55.72 103 THR A O 1
ATOM 872 N N . ILE A 1 104 ? 18.898 5.073 -31.703 1.00 55.72 104 ILE A N 1
ATOM 873 C CA . ILE A 1 104 ? 20.361 4.885 -31.656 1.00 55.72 104 ILE A CA 1
ATOM 874 C C . ILE A 1 104 ? 21.045 6.063 -30.966 1.00 55.72 104 ILE A C 1
ATOM 876 O O . ILE A 1 104 ? 21.830 5.866 -30.040 1.00 55.72 104 ILE A O 1
ATOM 880 N N . LEU A 1 105 ? 20.729 7.290 -31.392 1.00 56.50 105 LEU A N 1
ATOM 881 C CA . LEU A 1 105 ? 21.349 8.505 -30.853 1.00 56.50 105 LEU A CA 1
ATOM 882 C C . LEU A 1 105 ? 21.091 8.673 -29.349 1.00 56.50 105 LEU A C 1
ATOM 884 O O . LEU A 1 105 ? 21.970 9.130 -28.624 1.00 56.50 105 LEU A O 1
ATOM 888 N N . ALA A 1 106 ? 19.929 8.228 -28.859 1.00 57.69 106 ALA A N 1
ATOM 889 C CA . ALA A 1 106 ? 19.601 8.244 -27.434 1.00 57.69 106 ALA A CA 1
ATOM 890 C C . ALA A 1 106 ? 20.504 7.330 -26.577 1.00 57.69 106 ALA A C 1
ATOM 892 O O . ALA A 1 106 ? 20.554 7.504 -25.361 1.00 57.69 106 ALA A O 1
ATOM 893 N N . PHE A 1 107 ? 21.201 6.362 -27.185 1.00 47.03 107 PHE A N 1
ATOM 894 C CA . PHE A 1 107 ? 22.107 5.435 -26.497 1.00 47.03 107 PHE A CA 1
ATOM 895 C C . PHE A 1 107 ? 23.585 5.847 -26.609 1.00 47.03 107 PHE A C 1
ATOM 897 O O . PHE A 1 107 ? 24.374 5.523 -25.727 1.00 47.03 107 PHE A O 1
ATOM 904 N N . ALA A 1 108 ? 23.963 6.571 -27.669 1.00 48.34 108 ALA A N 1
ATOM 905 C CA . ALA A 1 108 ? 25.355 6.928 -27.954 1.00 48.34 108 ALA A CA 1
ATOM 906 C C . ALA A 1 108 ? 25.885 8.130 -27.145 1.00 48.34 108 ALA A C 1
ATOM 908 O O . ALA A 1 108 ? 27.097 8.308 -27.062 1.00 48.34 108 ALA A O 1
ATOM 909 N N . ALA A 1 109 ? 25.019 8.946 -26.531 1.00 42.97 109 ALA A N 1
ATOM 910 C CA . ALA A 1 109 ? 25.466 10.110 -25.766 1.00 42.97 109 ALA A CA 1
ATOM 911 C C . ALA A 1 109 ? 24.571 10.402 -24.543 1.00 42.97 109 ALA A C 1
ATOM 913 O O . ALA A 1 109 ? 23.622 11.188 -24.636 1.00 42.97 109 ALA A O 1
ATOM 914 N N . PRO A 1 110 ? 24.852 9.806 -23.368 1.00 41.53 110 PRO A N 1
ATOM 915 C CA . PRO A 1 110 ? 24.178 10.179 -22.131 1.00 41.53 110 PRO A CA 1
ATOM 916 C C . PRO A 1 110 ? 24.663 11.576 -21.705 1.00 41.53 110 PRO A C 1
ATOM 918 O O . PRO A 1 110 ? 25.645 11.709 -20.985 1.00 41.53 110 PRO A O 1
ATOM 921 N N . GLY A 1 111 ? 24.010 12.634 -22.196 1.00 44.28 111 GLY A N 1
ATOM 922 C CA . GLY A 1 111 ? 24.353 14.016 -21.831 1.00 44.28 111 GLY A CA 1
ATOM 923 C C . GLY A 1 111 ? 23.952 15.104 -22.827 1.00 44.28 111 GLY A C 1
ATOM 924 O O . GLY A 1 111 ? 23.961 16.276 -22.462 1.00 44.28 111 GLY A O 1
ATOM 925 N N . VAL A 1 112 ? 23.558 14.759 -24.056 1.00 44.44 112 VAL A N 1
ATOM 926 C CA . VAL A 1 112 ? 23.128 15.762 -25.041 1.00 44.44 112 VAL A CA 1
ATOM 927 C C . VAL A 1 112 ? 21.609 15.864 -24.981 1.00 44.44 112 VAL A C 1
ATOM 929 O O . VAL A 1 112 ? 20.886 15.019 -25.507 1.00 44.44 112 VAL A O 1
ATOM 932 N N . GLY A 1 113 ? 21.123 16.871 -24.251 1.00 38.38 113 GLY A N 1
ATOM 933 C CA . GLY A 1 113 ? 19.712 17.244 -24.244 1.00 38.38 113 GLY A CA 1
ATOM 934 C C . GLY A 1 113 ? 19.200 17.390 -25.675 1.00 38.38 113 GLY A C 1
ATOM 935 O O . GLY A 1 113 ? 19.931 17.859 -26.544 1.00 38.38 113 GLY A O 1
ATOM 936 N N . GLY A 1 114 ? 17.966 16.935 -25.905 1.00 41.31 114 GLY A N 1
ATOM 937 C CA . GLY A 1 114 ? 17.332 16.877 -27.218 1.00 41.31 114 GLY A CA 1
ATOM 938 C C . GLY A 1 114 ? 17.498 18.174 -28.001 1.00 41.31 114 GLY A C 1
ATOM 939 O O . GLY A 1 114 ? 16.777 19.141 -27.780 1.00 41.31 114 GLY A O 1
ATOM 940 N N . VAL A 1 115 ? 18.445 18.168 -28.929 1.00 41.09 115 VAL A N 1
ATOM 941 C CA . VAL A 1 115 ? 18.566 19.159 -29.986 1.00 41.09 115 VAL A CA 1
ATOM 942 C C . VAL A 1 115 ? 18.169 18.472 -31.279 1.00 41.09 115 VAL A C 1
ATOM 944 O O . VAL A 1 115 ? 18.642 17.378 -31.588 1.00 41.09 115 VAL A O 1
ATOM 947 N N . ASP A 1 116 ? 17.238 19.107 -31.986 1.00 46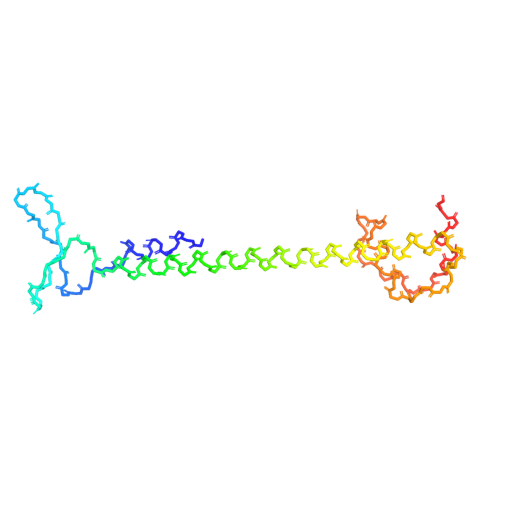.75 116 ASP A N 1
ATOM 948 C CA . ASP A 1 116 ? 16.755 18.756 -33.319 1.00 46.75 116 ASP A CA 1
ATOM 949 C C . ASP A 1 116 ? 17.930 18.631 -34.308 1.00 46.75 116 ASP A C 1
ATOM 951 O O . ASP A 1 116 ? 18.234 19.532 -35.086 1.00 46.75 116 ASP A O 1
ATOM 955 N N . LEU A 1 117 ? 18.581 17.471 -34.323 1.00 45.28 117 LEU A N 1
ATOM 956 C CA . LEU A 1 117 ? 19.619 17.075 -35.282 1.00 45.28 117 LEU A CA 1
ATOM 957 C C . LEU A 1 117 ? 19.016 16.673 -36.643 1.00 45.28 117 LEU A C 1
ATOM 959 O O . LEU A 1 117 ? 19.547 15.830 -37.354 1.00 45.28 117 LEU A O 1
ATOM 963 N N . CYS A 1 118 ? 17.859 17.238 -36.998 1.00 37.34 118 CYS A N 1
ATOM 964 C CA . CYS A 1 118 ? 17.122 16.913 -38.223 1.00 37.34 118 CYS A CA 1
ATOM 965 C C . CYS A 1 118 ? 17.006 18.093 -39.197 1.00 37.34 118 CYS A C 1
ATOM 967 O O . CYS A 1 118 ? 16.282 17.988 -40.184 1.00 37.34 118 CYS A O 1
ATOM 969 N N . LYS A 1 119 ? 17.702 19.212 -38.966 1.00 38.03 119 LYS A N 1
ATOM 970 C CA . LYS A 1 119 ? 17.733 20.322 -39.929 1.00 38.03 119 LYS A CA 1
ATOM 971 C C . LYS A 1 119 ? 19.125 20.468 -40.539 1.00 38.03 119 LYS A C 1
ATOM 973 O O . LYS A 1 119 ? 19.908 21.309 -40.122 1.00 38.03 119 LYS A O 1
ATOM 978 N N . GLY A 1 120 ? 19.402 19.638 -41.545 1.00 42.38 120 GLY A N 1
ATOM 979 C CA . GLY A 1 120 ? 20.361 19.976 -42.603 1.00 42.38 120 GLY A CA 1
ATOM 980 C C . GLY A 1 120 ? 21.747 19.328 -42.572 1.00 42.38 120 GLY A C 1
ATOM 981 O O . GLY A 1 120 ? 22.516 19.605 -43.482 1.00 42.38 120 GLY A O 1
ATOM 982 N N . ALA A 1 121 ? 22.078 18.466 -41.608 1.00 42.03 121 ALA A N 1
ATOM 983 C CA . ALA A 1 121 ? 23.335 17.713 -41.652 1.00 42.03 121 ALA A CA 1
ATOM 984 C C . ALA A 1 121 ? 23.144 16.382 -42.396 1.00 42.03 121 ALA A C 1
ATOM 986 O O . ALA A 1 121 ? 22.230 15.615 -42.073 1.00 42.03 121 ALA A O 1
ATOM 987 N N . SER A 1 122 ? 23.996 16.109 -43.389 1.00 44.31 122 SER A N 1
ATOM 988 C CA . SER A 1 122 ? 24.077 14.790 -44.015 1.00 44.31 122 SER A CA 1
ATOM 989 C C . SER A 1 122 ? 24.687 13.814 -43.012 1.00 44.31 122 SER A C 1
ATOM 991 O O . SER A 1 122 ? 25.673 14.120 -42.348 1.00 44.31 122 SER A O 1
ATOM 993 N N . TRP A 1 123 ? 24.116 12.616 -42.896 1.00 42.44 123 TRP A N 1
ATOM 994 C CA . TRP A 1 123 ? 24.612 11.587 -41.975 1.00 42.44 123 TRP A CA 1
ATOM 995 C C . TRP A 1 123 ? 26.046 11.126 -42.281 1.00 42.44 123 TRP A C 1
ATOM 997 O O . TRP A 1 123 ? 26.699 10.579 -41.395 1.00 42.44 123 TRP A O 1
ATOM 1007 N N . ALA A 1 124 ? 26.547 11.385 -43.493 1.00 42.62 124 ALA A N 1
ATOM 1008 C CA . ALA A 1 124 ? 27.949 11.171 -43.849 1.00 42.62 124 ALA A CA 1
ATOM 1009 C C . ALA A 1 124 ? 28.902 12.065 -43.027 1.00 42.62 124 ALA A C 1
ATOM 1011 O O . ALA A 1 124 ? 29.942 11.594 -42.578 1.00 42.62 124 ALA A O 1
ATOM 1012 N N . ASP A 1 125 ? 28.502 13.306 -42.727 1.00 43.12 125 ASP A N 1
ATOM 1013 C CA . ASP A 1 125 ? 29.346 14.291 -42.032 1.00 43.12 125 ASP A CA 1
ATOM 1014 C C . ASP A 1 125 ? 29.526 13.972 -40.538 1.00 43.12 125 ASP A C 1
ATOM 1016 O O . ASP A 1 125 ? 30.474 14.418 -39.891 1.00 43.12 125 ASP A O 1
ATOM 1020 N N . VAL A 1 126 ? 28.594 13.203 -39.968 1.00 50.03 126 VAL A N 1
ATOM 1021 C CA . VAL A 1 126 ? 28.622 12.795 -38.556 1.00 50.03 126 VAL A CA 1
ATOM 1022 C C . VAL A 1 126 ? 29.568 11.608 -38.341 1.00 50.03 126 VAL A C 1
ATOM 1024 O O . VAL A 1 126 ? 30.128 11.472 -37.255 1.00 50.03 126 VAL A O 1
ATOM 1027 N N . PHE A 1 127 ? 29.774 10.770 -39.363 1.00 40.72 127 PHE A N 1
ATOM 1028 C CA . PHE A 1 127 ? 30.566 9.540 -39.262 1.00 40.72 127 PHE A CA 1
ATOM 1029 C C . PHE A 1 127 ? 32.074 9.737 -39.480 1.00 40.72 127 PHE A C 1
ATOM 1031 O O . PHE A 1 127 ? 32.842 8.967 -38.923 1.00 40.72 127 PHE A O 1
ATOM 1038 N N . GLU A 1 128 ? 32.522 10.760 -40.217 1.00 37.38 128 GLU A N 1
ATOM 1039 C CA . GLU A 1 128 ? 33.966 11.013 -40.433 1.00 37.38 128 GLU A CA 1
ATOM 1040 C C . GLU A 1 128 ? 34.699 11.611 -39.218 1.00 37.38 128 GLU A C 1
ATOM 1042 O O . GLU A 1 128 ? 35.924 11.714 -39.213 1.00 37.38 128 GLU A O 1
ATOM 1047 N N . LYS A 1 129 ? 33.972 12.032 -38.178 1.00 41.28 129 LYS A N 1
ATOM 1048 C CA . LYS A 1 129 ? 34.552 12.662 -36.978 1.00 41.28 129 LYS A CA 1
ATOM 1049 C C . LYS A 1 129 ? 34.810 11.700 -35.809 1.00 41.28 129 LYS A C 1
ATOM 1051 O O . LYS A 1 129 ? 35.096 12.176 -34.708 1.00 41.28 129 LYS A O 1
ATOM 1056 N N . TRP A 1 130 ? 34.722 10.390 -36.037 1.00 40.66 130 TRP A N 1
ATOM 1057 C CA . TRP A 1 130 ? 35.033 9.317 -35.083 1.00 40.66 130 TRP A CA 1
ATOM 1058 C C . TRP A 1 130 ? 35.895 8.245 -35.746 1.00 40.66 130 TRP A C 1
ATOM 1060 O O . TRP A 1 130 ? 36.761 7.690 -35.035 1.00 40.66 130 TRP A O 1
#

Organism: Oxyrrhis marina (NCBI:txid2969)

Secondary structure (DSSP, 8-state):
-HHHHHHHHHHSPPPTTEEEEE-TTS-EEEEETTT--EESS-TTHHHHHHHHHHHHHHHHHHHHHHHHHHHHHHHHHHHHHHHHHHHHHHT-TT-S-HHHHHHHHHHH-TT-----TTSS--HHHHHTT-

Radius of gyration: 31.51 Å; chains: 1; bounding box: 62×28×84 Å

Sequence (130 aa):
LLKHVVYQGLTTPLPRQWKPCETQDGEIFYFNFETGESIWDHPNDLEIKASLERERQTIRDRRAEEKRKQHRRERRHLRAAAILLDARSTGQHGLLPPETWRTILAFAAPGVGGVDLCKGASWADVFEKW

Foldseek 3Di:
DLVVLVVCLVPPDADPQWDWDADPVGQTWIAGNVPRDIGNDRPCVVVSVVVSVVVVVVVVVVVVVVVVVVVVVVVVLVVLVVVVVVCVVVVVPPPDPPVSVVSVVCPPDPPDDDDCPPPDDDPVVVPVVD

InterPro domains:
  IPR001202 WW domain [PF00397] (14-43)
  IPR001202 WW domain [PS50020] (12-45)
  IPR001202 WW domain [SM00456] (13-45)
  IPR001202 WW domain [cd00201] (18-45)
  IPR036020 WW domain superfamily [SSF51045] (4-43)
  IPR053233 Plasmodium ABRA-related [PTHR21715] (8-62)